Protein AF-A0A7S1NY73-F1 (afdb_monomer)

Secondary structure (DSSP, 8-state):
--SSEETTEE---SS--HHHHHIIIIIIGGGS-TT-EE--SS--HHHHHHHHHHH-TT-HHHHHHHHHHHHHHHTT-----EEHHHHHHH-GGG-TTSHHHHHHHTS-TT-HHHHHHHHHHHHHT-

InterPro domains:
  IPR032282 Hydroxyacylglutathione hydrolase, C-terminal domain [PF16123] (43-126)
  IPR036866 Ribonuclease Z/Hydroxyacylglutathione hydrolase-like [G3DSA:3.60.15.10] (1-126)
  IPR036866 Ribonuclease Z/Hydroxyacylglutathione hydrolase-like [SSF56281] (1-126)

pLDDT: mean 90.14, std 10.59, range [46.5, 97.69]

Nearest PDB structures (foldseek):
  1qh5-assembly1_B  TM=9.957E-01  e=2.960E-13  Homo sapiens
  8ewo-assembly2_B  TM=9.680E-01  e=7.497E-11  Pseudomonas aeruginosa PAO1
  1xm8-assembly2_B  TM=9.616E-01  e=2.219E-10  Arabidopsis thaliana
  2qed-assembly1_A  TM=9.476E-01  e=3.001E-09  Salmonella enterica subsp. enterica serovar Typhimurium str. LT2
  6s0i-assembly1_A  TM=9.193E-01  e=5.755E-09  Escherichia coli K-12

Radius of gyration: 13.49 Å; Cα contacts (8 Å, |Δi|>4): 192; chains: 1; bounding box: 34×32×34 Å

Solvent-accessible surface area (backbone atoms only — not comparable to full-atom values): 6880 Å² total; per-residue (Å²): 84,64,70,59,58,39,62,36,41,61,47,79,68,86,89,60,50,36,58,56,50,42,45,48,42,42,60,53,53,60,66,46,61,49,82,44,72,43,50,43,78,65,97,48,42,63,66,25,38,54,53,30,38,73,48,43,74,82,43,64,58,41,55,54,51,43,56,53,40,52,53,32,52,75,70,74,43,77,82,65,65,48,30,44,50,56,34,57,64,42,10,53,74,53,28,24,74,37,64,64,48,8,58,63,58,75,37,62,54,90,38,40,41,60,25,38,38,44,49,50,59,53,60,73,77,107

Mean predicted aligned error: 4.15 Å

Foldseek 3Di:
DEQADDQLEGHAPPPDALVVNCCVQAVPLLPDDQAAKADYPDQCNLVSLVLLCLQVVPQPLSVVLNVVSVVCVVVVHGSDIDGSNSCCRGRLLNVLLPPSLCVSQVHDSVCSSVSSRSSSVSSVVD

Organism: NCBI:txid1169539

Sequence (126 aa):
SGDTPFVAGCGRFFEGTGKDMYRALVQVCGSLPPNTRVFCGHEYTVKSLQFALSVEPNNAALKQKMTWAQQRRHENLPTVPSTIAEELSYNPFMRVTQPSVALATGVSQSDPVAVMTKLRQMKDVF

Structure (mmCIF, N/CA/C/O backbone):
data_AF-A0A7S1NY73-F1
#
_entry.id   AF-A0A7S1NY73-F1
#
loop_
_atom_site.group_PDB
_atom_site.id
_atom_site.type_symbol
_atom_site.label_atom_id
_atom_site.label_alt_id
_atom_site.label_comp_id
_atom_site.label_asym_id
_atom_site.label_entity_id
_atom_site.label_seq_id
_atom_site.pdbx_PDB_ins_code
_atom_site.Cartn_x
_atom_site.Cartn_y
_atom_site.Cartn_z
_atom_site.occupancy
_atom_site.B_iso_or_equiv
_atom_site.auth_seq_id
_atom_site.auth_comp_id
_atom_site.auth_asym_id
_atom_site.auth_atom_id
_atom_site.pdbx_PDB_model_num
ATOM 1 N N . SER A 1 1 ? -4.866 -3.591 -14.740 1.00 46.50 1 SER A N 1
ATOM 2 C CA . SER A 1 1 ? -5.870 -2.994 -13.843 1.00 46.50 1 SER A CA 1
ATOM 3 C C . SER A 1 1 ? -5.937 -1.506 -14.123 1.00 46.50 1 SER A C 1
ATOM 5 O O . SER A 1 1 ? -4.890 -0.901 -14.322 1.00 46.50 1 SER A O 1
ATOM 7 N N . GLY A 1 2 ? -7.149 -0.939 -14.192 1.00 49.62 2 GLY A N 1
ATOM 8 C CA . GLY A 1 2 ? -7.346 0.518 -14.176 1.00 49.62 2 GLY A CA 1
ATOM 9 C C . GLY A 1 2 ? -6.853 1.136 -12.860 1.00 49.62 2 GLY A C 1
ATOM 10 O O . GLY A 1 2 ? -6.251 0.432 -12.048 1.00 49.62 2 GLY A O 1
ATOM 11 N N . ASP A 1 3 ? -7.129 2.421 -12.636 1.00 55.91 3 ASP A N 1
ATOM 12 C CA . ASP A 1 3 ? -6.597 3.263 -11.542 1.00 55.91 3 ASP A CA 1
ATOM 13 C C . ASP A 1 3 ? -6.902 2.809 -10.092 1.00 55.91 3 ASP A C 1
ATOM 15 O O . ASP A 1 3 ? -6.725 3.573 -9.147 1.00 55.91 3 ASP A O 1
ATOM 19 N N . THR A 1 4 ? -7.349 1.574 -9.864 1.00 56.22 4 THR A N 1
ATOM 20 C CA . THR A 1 4 ? -7.755 1.064 -8.549 1.00 56.22 4 THR A CA 1
ATOM 21 C C . THR A 1 4 ? -6.546 0.607 -7.696 1.00 56.22 4 THR A C 1
ATOM 23 O O . THR A 1 4 ? -6.255 1.299 -6.717 1.00 56.22 4 THR A O 1
ATOM 26 N N . PRO A 1 5 ? -5.772 -0.457 -8.025 1.00 59.88 5 PRO A N 1
ATOM 27 C CA . PRO A 1 5 ? -4.490 -0.727 -7.362 1.00 59.88 5 PRO A CA 1
ATOM 28 C C . PRO A 1 5 ? -3.285 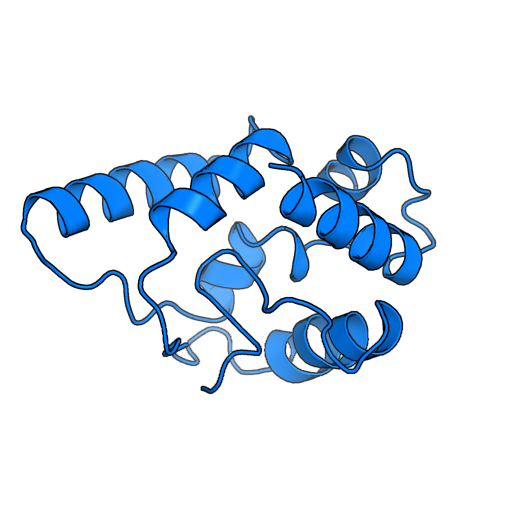-0.174 -8.146 1.00 59.88 5 PRO A C 1
ATOM 30 O O . PRO A 1 5 ? -3.066 -0.523 -9.311 1.00 59.88 5 PRO A O 1
ATOM 33 N N . PHE A 1 6 ? -2.458 0.629 -7.468 1.00 69.88 6 PHE A N 1
ATOM 34 C CA . PHE A 1 6 ? -1.091 0.956 -7.891 1.00 69.88 6 PHE A CA 1
ATOM 35 C C . PHE A 1 6 ? -0.096 0.158 -7.047 1.00 69.88 6 PHE A C 1
ATOM 37 O O . PHE A 1 6 ? -0.399 -0.173 -5.903 1.00 69.88 6 PHE A O 1
ATOM 44 N N . VAL A 1 7 ? 1.106 -0.103 -7.566 1.00 75.00 7 VAL A N 1
ATOM 45 C CA . VAL A 1 7 ? 2.180 -0.667 -6.733 1.00 75.00 7 VAL A CA 1
ATOM 46 C C . VAL A 1 7 ? 2.451 0.285 -5.562 1.00 75.00 7 VAL A C 1
ATOM 48 O O . VAL A 1 7 ? 2.756 1.462 -5.770 1.00 75.00 7 VAL A O 1
ATOM 51 N N . ALA A 1 8 ? 2.310 -0.221 -4.334 1.00 71.75 8 ALA A N 1
ATOM 52 C CA . ALA A 1 8 ? 2.435 0.518 -3.073 1.00 71.75 8 ALA A CA 1
ATOM 53 C C . ALA A 1 8 ? 1.440 1.684 -2.885 1.00 71.75 8 ALA A C 1
ATOM 55 O O . ALA A 1 8 ? 1.660 2.562 -2.047 1.00 71.75 8 ALA A O 1
ATOM 56 N N . GLY A 1 9 ? 0.345 1.726 -3.646 1.00 79.75 9 GLY A N 1
ATOM 57 C CA . GLY A 1 9 ? -0.635 2.803 -3.558 1.00 79.75 9 GLY A CA 1
ATOM 58 C C . GLY A 1 9 ? -2.048 2.402 -3.968 1.00 79.75 9 GLY A C 1
ATOM 59 O O . GLY A 1 9 ? -2.348 1.249 -4.265 1.00 79.75 9 GLY A O 1
ATOM 60 N N . CYS A 1 10 ? -2.925 3.398 -4.005 1.00 78.88 10 CYS A N 1
ATOM 61 C CA . CYS A 1 10 ? -4.265 3.294 -4.565 1.00 78.88 10 CYS A CA 1
ATOM 62 C C . CYS A 1 10 ? -4.617 4.572 -5.329 1.00 78.88 10 CYS A C 1
ATOM 64 O O . CYS A 1 10 ? -4.009 5.635 -5.106 1.00 78.88 10 CYS A O 1
ATOM 66 N N . GLY A 1 11 ? -5.585 4.463 -6.238 1.00 73.44 11 GLY A N 1
ATOM 67 C CA . GLY A 1 11 ? -6.170 5.614 -6.915 1.00 73.44 11 GLY A CA 1
ATOM 68 C C . GLY A 1 11 ? -6.731 6.655 -5.960 1.00 73.44 11 GLY A C 1
ATOM 69 O O . GLY A 1 11 ? -7.004 6.397 -4.785 1.00 73.44 11 GLY A O 1
ATOM 70 N N . ARG A 1 12 ? -6.889 7.873 -6.480 1.00 72.69 12 ARG A N 1
ATOM 71 C CA . ARG A 1 12 ? -7.680 8.900 -5.801 1.00 72.69 12 ARG A CA 1
ATOM 72 C C . ARG A 1 12 ? -9.145 8.479 -5.781 1.00 72.69 12 ARG A C 1
ATOM 74 O O . ARG A 1 12 ? -9.624 7.822 -6.702 1.00 72.69 12 ARG A O 1
ATOM 81 N N . PHE A 1 13 ? -9.855 8.878 -4.734 1.00 71.56 13 PHE A N 1
ATOM 82 C CA . PHE A 1 13 ? -11.273 8.566 -4.576 1.00 71.56 13 PHE A CA 1
ATOM 83 C C . PHE A 1 13 ? -12.102 9.622 -5.314 1.00 71.56 13 PHE A C 1
ATOM 85 O O . PHE A 1 13 ? -12.745 10.453 -4.687 1.00 71.56 13 PHE A O 1
ATOM 92 N N . PHE A 1 14 ? -12.021 9.653 -6.647 1.00 59.97 14 PHE A N 1
ATOM 93 C CA . PHE A 1 14 ? -12.767 10.645 -7.430 1.00 59.97 14 PHE A CA 1
ATOM 94 C C . PHE A 1 14 ? -14.287 10.428 -7.335 1.00 59.97 14 PHE A C 1
ATOM 96 O O . PHE A 1 14 ? -15.027 11.398 -7.225 1.00 59.97 14 PHE A O 1
ATOM 103 N N . GLU A 1 15 ? -14.741 9.171 -7.299 1.00 59.53 15 GLU A N 1
ATOM 104 C CA . GLU A 1 15 ? -16.166 8.799 -7.241 1.00 59.53 15 GLU A CA 1
ATOM 105 C C . GLU A 1 15 ? -16.424 7.672 -6.216 1.00 59.53 15 GLU A C 1
ATOM 107 O O . GLU A 1 15 ? -17.130 6.706 -6.492 1.00 59.53 15 GLU A O 1
ATOM 112 N N . GLY A 1 16 ? -15.814 7.739 -5.024 1.00 72.81 16 GLY A N 1
ATOM 113 C CA . GLY A 1 16 ? -15.980 6.691 -4.006 1.00 72.81 16 GLY A CA 1
ATOM 114 C C . GLY A 1 16 ? -15.601 7.110 -2.587 1.00 72.81 16 GLY A C 1
ATOM 115 O O . GLY A 1 16 ? -15.024 8.171 -2.362 1.00 72.81 16 GLY A O 1
ATOM 116 N N . THR A 1 17 ? -15.929 6.266 -1.610 1.00 86.75 17 THR A N 1
ATOM 117 C CA . THR A 1 17 ? -15.632 6.492 -0.186 1.00 86.75 17 THR A CA 1
ATOM 118 C C . THR A 1 17 ? -14.458 5.634 0.301 1.00 86.75 17 THR A C 1
ATOM 120 O O . THR A 1 17 ? -14.077 4.643 -0.326 1.00 86.75 17 THR A O 1
ATOM 123 N N . GLY A 1 18 ? -13.908 5.948 1.482 1.00 86.94 18 GLY A N 1
ATOM 124 C CA . GLY A 1 18 ? -12.917 5.081 2.134 1.00 86.94 18 GLY A CA 1
ATOM 125 C C . GLY A 1 18 ? -13.433 3.659 2.392 1.00 86.94 18 GLY A C 1
ATOM 126 O O . GLY A 1 18 ? -12.656 2.707 2.363 1.00 86.94 18 GLY A O 1
ATOM 127 N N . LYS A 1 19 ? -14.752 3.488 2.560 1.00 91.62 19 LYS A N 1
ATOM 128 C CA . LYS A 1 19 ? -15.393 2.174 2.697 1.00 91.62 19 LYS A CA 1
ATOM 129 C C . LYS A 1 19 ? -15.339 1.378 1.394 1.00 91.62 19 LYS A C 1
ATOM 131 O O . LYS A 1 19 ? -15.036 0.185 1.426 1.00 91.62 19 LYS A O 1
ATOM 136 N N . ASP A 1 20 ? -15.593 2.030 0.262 1.00 90.19 20 ASP A N 1
ATOM 137 C CA . ASP A 1 20 ? -15.533 1.387 -1.055 1.00 90.19 20 ASP A CA 1
ATOM 138 C C . ASP A 1 20 ? -14.107 0.941 -1.369 1.00 90.19 20 ASP A C 1
ATOM 140 O O . ASP A 1 20 ? -13.889 -0.194 -1.796 1.00 90.19 20 ASP A O 1
ATOM 144 N N . MET A 1 21 ? -13.121 1.788 -1.054 1.00 90.06 21 MET A N 1
ATOM 145 C CA . MET A 1 21 ? -11.716 1.437 -1.240 1.00 90.06 21 MET A CA 1
ATOM 146 C C . MET A 1 21 ? -11.263 0.318 -0.298 1.00 90.06 21 MET A C 1
ATOM 148 O O . MET A 1 21 ? -10.535 -0.580 -0.718 1.00 90.06 21 MET A O 1
ATOM 152 N N . TYR A 1 22 ? -11.720 0.321 0.958 1.00 92.50 22 TYR A N 1
ATOM 153 C CA . TYR A 1 22 ? -11.470 -0.780 1.889 1.00 92.50 22 TYR A CA 1
ATOM 154 C C . TYR A 1 22 ? -12.008 -2.106 1.348 1.00 92.50 22 TYR A C 1
ATOM 156 O O . TYR A 1 22 ? -11.281 -3.100 1.302 1.00 92.50 22 TYR A O 1
ATOM 164 N N . ARG A 1 23 ? -13.254 -2.117 0.867 1.00 91.44 23 ARG A N 1
ATOM 165 C CA . ARG A 1 23 ? -13.841 -3.304 0.242 1.00 91.44 23 ARG A CA 1
ATOM 166 C C . ARG A 1 23 ? -13.029 -3.752 -0.974 1.00 91.44 23 ARG A C 1
ATOM 168 O O . ARG A 1 23 ? -12.683 -4.926 -1.068 1.00 91.44 23 ARG A O 1
ATOM 175 N N . ALA A 1 24 ? -12.703 -2.837 -1.884 1.00 89.38 24 ALA A N 1
ATOM 176 C CA . ALA A 1 24 ? -11.983 -3.161 -3.111 1.00 89.38 24 ALA A CA 1
ATOM 177 C C . ALA A 1 24 ? -10.571 -3.707 -2.839 1.00 89.38 24 ALA A C 1
ATOM 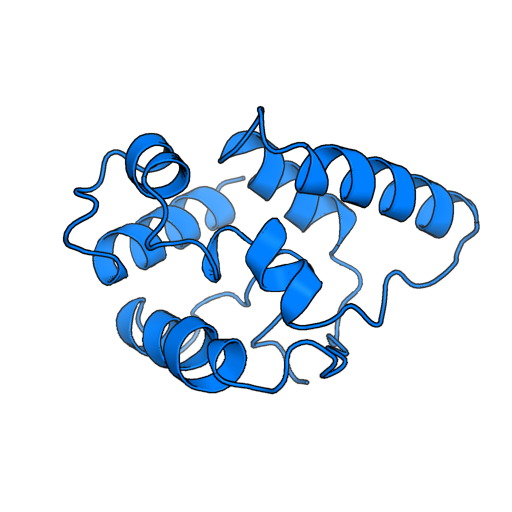179 O O . ALA A 1 24 ? -10.222 -4.778 -3.327 1.00 89.38 24 ALA A O 1
ATOM 180 N N . LEU A 1 25 ? -9.764 -3.006 -2.039 1.00 89.88 25 LEU A N 1
ATOM 181 C CA . LEU A 1 25 ? -8.362 -3.371 -1.831 1.00 89.88 25 LEU A CA 1
ATOM 182 C C . LEU A 1 25 ? -8.189 -4.491 -0.812 1.00 89.88 25 LEU A C 1
ATOM 184 O O . LEU A 1 25 ? -7.446 -5.434 -1.063 1.00 89.88 25 LEU A O 1
ATOM 188 N N . VAL A 1 26 ? -8.859 -4.405 0.335 1.00 91.56 26 VAL A N 1
ATOM 189 C CA . VAL A 1 26 ? -8.605 -5.332 1.444 1.00 91.56 26 VAL A CA 1
ATOM 190 C C . VAL A 1 26 ? -9.443 -6.595 1.294 1.00 91.56 26 VAL A C 1
ATOM 192 O O . VAL A 1 26 ? -8.908 -7.694 1.386 1.00 91.56 26 VAL A O 1
ATOM 195 N N . GLN A 1 27 ? -10.746 -6.462 1.030 1.00 90.62 27 GLN A N 1
ATOM 196 C CA . GLN A 1 27 ? -11.639 -7.626 0.986 1.00 90.62 27 GLN A CA 1
ATOM 197 C C . GLN A 1 27 ? -11.589 -8.350 -0.363 1.00 90.62 27 GLN A C 1
ATOM 199 O O . GLN A 1 27 ? -11.557 -9.579 -0.395 1.00 90.62 27 GLN A O 1
ATOM 204 N N . VAL A 1 28 ? -11.573 -7.613 -1.478 1.00 89.19 28 VAL A N 1
ATOM 205 C CA . VAL A 1 28 ? -11.570 -8.212 -2.823 1.00 89.19 28 VAL A CA 1
ATOM 206 C C . VAL A 1 28 ? -10.147 -8.505 -3.297 1.00 89.19 28 VAL A C 1
ATOM 208 O O . VAL A 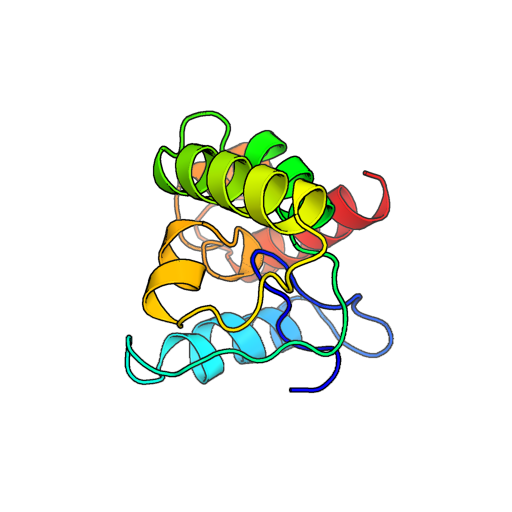1 28 ? -9.827 -9.662 -3.535 1.00 89.19 28 VAL A O 1
ATOM 211 N N . CYS A 1 29 ? -9.262 -7.509 -3.411 1.00 88.31 29 CYS A N 1
ATOM 212 C CA . CYS A 1 29 ? -7.896 -7.761 -3.888 1.00 88.31 29 CYS A CA 1
ATOM 213 C C . CYS A 1 29 ? -7.056 -8.555 -2.878 1.00 88.31 29 CYS A C 1
ATOM 215 O O . CYS A 1 29 ? -6.333 -9.465 -3.274 1.00 88.31 29 CYS A O 1
ATOM 217 N N . GLY A 1 30 ? -7.171 -8.252 -1.583 1.00 90.12 30 GLY A N 1
ATOM 218 C CA . GLY A 1 30 ? -6.433 -8.943 -0.523 1.00 90.12 30 GLY A CA 1
ATOM 219 C C . GLY A 1 30 ? -6.811 -10.416 -0.328 1.00 90.12 30 GLY A C 1
ATOM 220 O O . GLY A 1 30 ? -6.038 -11.144 0.287 1.00 90.12 30 GLY A O 1
ATOM 221 N N . SER A 1 31 ? -7.952 -10.875 -0.860 1.00 92.44 31 SER A N 1
ATOM 222 C CA . SER A 1 31 ? -8.360 -12.290 -0.818 1.00 92.44 31 SER A CA 1
ATOM 223 C C . SER A 1 31 ? -7.911 -13.107 -2.035 1.00 92.44 31 SER A C 1
ATOM 225 O O . SER A 1 31 ? -8.113 -14.321 -2.071 1.00 92.44 31 SER A O 1
ATOM 227 N N . LEU A 1 32 ? -7.284 -12.470 -3.030 1.00 93.38 32 LEU A N 1
ATOM 228 C CA . LEU A 1 32 ? -6.729 -13.162 -4.191 1.00 93.38 32 LEU A CA 1
ATOM 229 C C . LEU A 1 32 ? -5.499 -14.008 -3.805 1.00 93.38 32 LEU A C 1
ATOM 231 O O . LEU A 1 32 ? -4.828 -13.711 -2.813 1.00 93.38 32 LEU A O 1
ATOM 235 N N . PRO A 1 33 ? -5.143 -15.032 -4.608 1.00 96.81 33 PRO A N 1
ATOM 236 C CA . PRO A 1 33 ? -3.943 -15.827 -4.372 1.00 96.81 33 PRO A CA 1
ATOM 237 C C . PRO A 1 33 ? -2.684 -14.952 -4.225 1.00 96.81 33 PRO A C 1
ATOM 239 O O . PRO A 1 33 ? -2.507 -14.026 -5.025 1.00 96.81 33 PRO A O 1
ATOM 242 N N . PRO A 1 34 ? -1.768 -15.249 -3.282 1.00 93.38 34 PRO A N 1
ATOM 243 C CA . PRO A 1 34 ? -0.603 -14.402 -3.003 1.00 93.38 34 PRO A CA 1
ATOM 244 C C . PRO A 1 34 ? 0.303 -14.135 -4.218 1.00 93.38 34 PRO A C 1
ATOM 246 O O . PRO A 1 34 ? 0.889 -13.062 -4.333 1.00 93.38 34 PRO A O 1
ATOM 249 N N . ASN A 1 35 ? 0.387 -15.086 -5.151 1.00 94.44 35 ASN A N 1
ATOM 250 C CA . ASN A 1 35 ? 1.170 -14.998 -6.388 1.00 94.44 35 ASN A CA 1
ATOM 251 C C . ASN A 1 35 ? 0.454 -14.258 -7.537 1.00 94.44 35 ASN A C 1
ATOM 253 O O . ASN A 1 35 ? 0.996 -14.168 -8.642 1.00 94.44 35 ASN A O 1
ATOM 257 N N . THR A 1 36 ? -0.758 -13.745 -7.310 1.00 93.12 36 THR A N 1
ATOM 258 C CA . THR A 1 36 ? -1.503 -12.978 -8.314 1.00 93.12 36 THR A CA 1
ATOM 259 C C . THR A 1 36 ? -0.724 -11.721 -8.678 1.00 93.12 36 THR A C 1
ATOM 261 O O . THR A 1 36 ? -0.386 -10.923 -7.806 1.00 93.12 36 THR A O 1
ATOM 264 N N . ARG A 1 37 ? -0.446 -11.546 -9.974 1.00 91.50 37 ARG A N 1
ATOM 265 C CA . ARG A 1 37 ? 0.318 -10.408 -10.497 1.00 91.50 37 ARG A CA 1
ATOM 266 C C . ARG A 1 37 ? -0.551 -9.155 -10.601 1.00 91.50 37 ARG A C 1
ATOM 268 O O . ARG A 1 37 ? -1.644 -9.203 -11.164 1.00 91.50 37 ARG A O 1
ATOM 275 N N . VAL A 1 38 ? -0.033 -8.028 -10.126 1.00 87.44 38 VAL A N 1
ATOM 276 C CA . VAL A 1 38 ? -0.675 -6.710 -10.174 1.00 87.44 38 VAL A CA 1
ATOM 277 C C . VAL A 1 38 ? -0.009 -5.870 -11.266 1.00 87.44 38 VAL A C 1
ATOM 279 O O . VAL A 1 38 ? 1.193 -5.611 -11.224 1.00 87.44 38 VAL A O 1
ATOM 282 N N . PHE A 1 39 ? -0.798 -5.442 -12.255 1.00 84.81 39 PHE A N 1
ATOM 283 C CA . PHE A 1 39 ? -0.348 -4.638 -13.400 1.00 84.81 39 PHE A CA 1
ATOM 284 C C . PHE A 1 39 ? -1.056 -3.282 -13.416 1.00 84.81 39 PHE A C 1
ATOM 286 O O . PHE A 1 39 ? -2.136 -3.160 -14.000 1.00 84.81 39 PHE A O 1
ATOM 293 N N . CYS A 1 40 ? -0.470 -2.270 -12.775 1.00 81.12 40 CYS A N 1
ATOM 294 C CA . CYS A 1 40 ? -1.066 -0.937 -12.694 1.00 81.12 40 CYS A CA 1
ATOM 295 C C . CYS A 1 40 ? -0.845 -0.092 -13.960 1.00 81.12 40 CYS A C 1
ATOM 297 O O . CYS A 1 40 ? 0.132 -0.279 -14.680 1.00 81.12 40 CYS A O 1
ATOM 299 N N . GLY A 1 41 ? -1.760 0.851 -14.214 1.00 75.25 41 GLY A N 1
ATOM 300 C CA . GLY A 1 41 ? -1.761 1.688 -15.423 1.00 75.25 41 GLY A CA 1
ATOM 301 C C . GLY A 1 41 ? -0.740 2.831 -15.444 1.00 75.25 41 GLY A C 1
ATOM 302 O O . GLY A 1 41 ? -0.514 3.411 -16.500 1.00 75.25 41 GLY A O 1
ATOM 303 N N . HIS A 1 42 ? -0.108 3.148 -14.307 1.00 80.19 42 HIS A N 1
ATOM 304 C CA . HIS A 1 42 ? 0.824 4.273 -14.186 1.00 80.19 42 HIS A CA 1
ATOM 305 C C . HIS A 1 42 ? 2.088 3.904 -13.403 1.00 80.19 42 HIS A C 1
ATOM 307 O O . HIS A 1 42 ? 2.045 3.152 -12.428 1.00 80.19 42 HIS A O 1
ATOM 313 N N . GLU A 1 43 ? 3.210 4.500 -13.801 1.00 84.56 43 GLU A N 1
ATOM 314 C CA . GLU A 1 43 ? 4.526 4.335 -13.179 1.00 84.56 43 GLU A CA 1
ATOM 315 C C . GLU A 1 43 ? 4.700 5.318 -12.005 1.00 84.56 43 GLU A C 1
ATOM 317 O O . GLU A 1 43 ? 5.431 6.307 -12.073 1.00 84.56 43 GLU A O 1
ATOM 322 N N . TYR A 1 44 ? 3.958 5.068 -10.922 1.00 87.00 44 TYR A N 1
ATOM 323 C CA . TYR A 1 44 ? 3.959 5.881 -9.695 1.00 87.00 44 TYR A CA 1
ATOM 324 C C . TYR A 1 44 ? 4.624 5.196 -8.500 1.00 87.00 44 TYR A C 1
ATOM 326 O O . TYR A 1 44 ? 4.510 5.678 -7.369 1.00 87.00 44 TYR A O 1
ATOM 334 N N . THR A 1 45 ? 5.332 4.095 -8.733 1.00 90.75 45 THR A N 1
ATOM 335 C CA . THR A 1 45 ? 5.864 3.228 -7.680 1.00 90.75 45 THR A CA 1
ATOM 336 C C . THR A 1 45 ? 6.796 3.970 -6.729 1.00 90.75 45 THR A C 1
ATOM 338 O O . THR A 1 45 ? 6.576 3.934 -5.525 1.00 90.75 45 THR A O 1
ATOM 341 N N . VAL A 1 46 ? 7.773 4.735 -7.234 1.00 93.06 46 VAL A N 1
ATOM 342 C CA . VAL A 1 46 ? 8.724 5.473 -6.375 1.00 93.06 46 VAL A CA 1
ATOM 343 C C . VAL A 1 46 ? 8.011 6.497 -5.486 1.00 93.06 46 VAL A C 1
ATOM 345 O O . VAL A 1 46 ? 8.235 6.516 -4.279 1.00 93.06 46 VAL A O 1
ATOM 348 N N . LYS A 1 47 ? 7.103 7.306 -6.047 1.00 93.00 47 LYS A N 1
ATOM 349 C CA . LYS A 1 47 ? 6.334 8.292 -5.264 1.00 93.00 47 LYS A CA 1
ATOM 350 C C . LYS A 1 47 ? 5.411 7.624 -4.242 1.00 93.00 47 LYS A C 1
ATOM 352 O O . LYS A 1 47 ? 5.249 8.119 -3.131 1.00 93.00 47 LYS A O 1
ATOM 357 N N . SER A 1 48 ? 4.814 6.490 -4.600 1.00 93.75 48 SER A N 1
ATOM 358 C CA . SER A 1 48 ? 3.946 5.734 -3.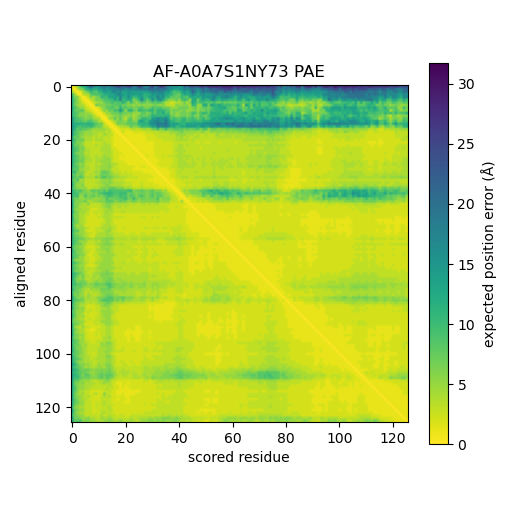692 1.00 93.75 48 SER A CA 1
ATOM 359 C C . SER A 1 48 ? 4.745 5.106 -2.547 1.00 93.75 48 SER A C 1
ATOM 361 O O . SER A 1 48 ? 4.317 5.185 -1.400 1.00 93.75 48 SER A O 1
ATOM 363 N N . LEU A 1 49 ? 5.947 4.591 -2.829 1.00 95.62 49 LEU A N 1
ATOM 364 C CA . LEU A 1 49 ? 6.875 4.069 -1.823 1.00 95.62 49 LEU A CA 1
ATOM 365 C C . LEU A 1 49 ? 7.416 5.163 -0.894 1.00 95.62 49 LEU A C 1
ATOM 367 O O . LEU A 1 49 ? 7.559 4.912 0.297 1.00 95.62 49 LEU A O 1
ATOM 371 N N . GLN A 1 50 ? 7.663 6.380 -1.391 1.00 96.62 50 GLN A N 1
ATOM 372 C CA . GLN A 1 50 ? 8.035 7.528 -0.549 1.00 96.62 50 GLN A CA 1
ATOM 373 C C . GLN A 1 50 ? 6.945 7.852 0.477 1.00 96.62 50 GLN A C 1
ATOM 375 O O . GLN A 1 50 ? 7.235 7.974 1.666 1.00 96.62 50 GLN A O 1
ATOM 380 N N . PHE A 1 51 ? 5.688 7.928 0.031 1.00 97.19 51 PHE A N 1
ATOM 381 C CA . PHE A 1 51 ? 4.559 8.116 0.938 1.00 97.19 51 PHE A CA 1
ATOM 382 C C . PHE A 1 51 ? 4.446 6.952 1.928 1.00 97.19 51 PHE A C 1
ATOM 384 O O . PHE A 1 51 ? 4.350 7.170 3.132 1.00 97.19 51 PHE A O 1
ATOM 391 N N . ALA A 1 52 ? 4.524 5.711 1.452 1.00 97.12 52 ALA A N 1
ATOM 392 C CA . ALA A 1 52 ? 4.436 4.540 2.313 1.00 97.12 52 ALA A CA 1
ATOM 393 C C . ALA A 1 52 ? 5.557 4.500 3.373 1.00 97.12 52 ALA A C 1
ATOM 395 O O . ALA A 1 52 ? 5.293 4.159 4.522 1.00 97.12 52 ALA A O 1
ATOM 396 N N . LEU A 1 53 ? 6.776 4.941 3.039 1.00 97.69 53 LEU A N 1
ATOM 397 C CA . LEU A 1 53 ? 7.876 5.114 3.996 1.00 97.69 53 LEU A CA 1
ATOM 398 C C . LEU A 1 53 ? 7.617 6.222 5.027 1.00 97.69 53 LEU A C 1
ATOM 400 O O . LEU A 1 53 ? 8.092 6.099 6.151 1.00 97.69 53 LEU A O 1
ATOM 404 N N . SER A 1 54 ? 6.860 7.272 4.693 1.00 97.44 54 SER A N 1
ATOM 405 C CA . SER A 1 54 ? 6.422 8.257 5.697 1.00 97.44 54 SER A CA 1
ATOM 406 C C . SER A 1 54 ? 5.389 7.691 6.681 1.00 97.44 54 SER A C 1
ATOM 408 O O . SER A 1 54 ? 5.318 8.153 7.816 1.00 97.44 54 SER A O 1
ATOM 410 N N . VAL A 1 55 ? 4.626 6.668 6.272 1.00 97.62 55 VAL A N 1
ATOM 411 C CA . VAL A 1 55 ? 3.632 5.982 7.116 1.00 97.62 55 VAL A CA 1
ATOM 412 C C . VAL A 1 55 ? 4.294 4.899 7.974 1.00 97.62 55 VAL A C 1
ATOM 414 O O . VAL A 1 55 ? 4.051 4.822 9.173 1.00 97.62 55 VAL A O 1
ATOM 417 N N . GLU A 1 56 ? 5.156 4.066 7.386 1.00 97.50 56 GLU A N 1
ATOM 418 C CA . GLU A 1 56 ? 5.854 2.979 8.082 1.00 97.50 56 GLU A CA 1
ATOM 419 C C . GLU A 1 56 ? 7.383 3.055 7.861 1.00 97.50 56 GLU A C 1
ATOM 421 O O . GLU A 1 56 ? 7.960 2.209 7.168 1.00 97.50 56 GLU A O 1
ATOM 426 N N . PRO A 1 57 ? 8.096 4.014 8.487 1.00 96.88 57 PRO A N 1
ATOM 427 C CA . PRO A 1 57 ? 9.530 4.244 8.248 1.00 96.88 57 PRO A CA 1
ATOM 428 C C . PRO A 1 57 ? 10.434 3.073 8.659 1.00 96.88 57 PRO A C 1
ATOM 430 O O . PRO A 1 57 ? 11.589 2.986 8.237 1.00 96.88 57 PRO A O 1
ATOM 433 N N . ASN A 1 58 ? 9.920 2.150 9.475 1.00 96.06 58 ASN A N 1
ATOM 434 C CA . ASN A 1 58 ? 10.647 0.981 9.967 1.00 96.06 58 ASN A CA 1
ATOM 435 C C . ASN A 1 58 ? 10.312 -0.316 9.211 1.00 96.06 58 ASN A C 1
ATOM 437 O O . ASN A 1 58 ? 10.889 -1.356 9.518 1.00 96.06 58 ASN A O 1
ATOM 441 N N . ASN A 1 59 ? 9.431 -0.278 8.206 1.00 97.31 59 ASN A N 1
ATOM 442 C CA . ASN A 1 59 ? 9.083 -1.459 7.421 1.00 97.31 59 ASN A CA 1
ATOM 443 C C . ASN A 1 59 ? 10.229 -1.824 6.452 1.00 97.31 59 ASN A C 1
ATOM 445 O O . ASN A 1 59 ? 10.542 -1.093 5.510 1.00 97.31 59 ASN A O 1
ATOM 449 N N . ALA A 1 60 ? 10.870 -2.972 6.688 1.00 97.50 60 ALA A N 1
ATOM 450 C CA . ALA A 1 60 ? 11.997 -3.441 5.884 1.00 97.50 60 ALA A CA 1
ATOM 451 C C . ALA A 1 60 ? 11.607 -3.754 4.428 1.00 97.50 60 ALA A C 1
ATOM 453 O O . ALA A 1 60 ? 12.385 -3.455 3.521 1.00 97.50 60 ALA A O 1
ATOM 454 N N . ALA A 1 61 ? 10.398 -4.281 4.193 1.00 97.06 61 ALA A N 1
ATOM 455 C CA . ALA A 1 61 ? 9.904 -4.569 2.846 1.00 97.06 61 ALA A CA 1
ATOM 456 C C . ALA A 1 61 ? 9.772 -3.281 2.019 1.00 97.06 61 ALA A C 1
ATOM 458 O O . ALA A 1 61 ? 10.152 -3.256 0.849 1.00 97.06 61 ALA A O 1
ATOM 459 N N . LEU A 1 62 ? 9.332 -2.183 2.647 1.00 96.69 62 LEU A N 1
ATOM 460 C CA . LEU A 1 62 ? 9.275 -0.867 2.005 1.00 96.69 62 LEU A CA 1
ATOM 461 C C . LEU A 1 62 ? 10.656 -0.358 1.591 1.00 96.69 62 LEU A C 1
ATOM 463 O O . LEU A 1 62 ? 10.834 0.080 0.454 1.00 96.69 62 LEU A O 1
ATOM 467 N N . LYS A 1 63 ? 11.646 -0.447 2.487 1.00 97.19 63 LYS A N 1
ATOM 468 C CA . LYS A 1 63 ? 13.024 -0.017 2.199 1.00 97.19 63 LYS A CA 1
ATOM 469 C C . LYS A 1 63 ? 13.621 -0.808 1.037 1.00 97.19 63 LYS A C 1
ATOM 471 O O . LYS A 1 63 ? 14.141 -0.214 0.097 1.00 97.19 63 LYS A O 1
ATOM 476 N N . GLN A 1 64 ? 13.476 -2.133 1.063 1.00 97.19 64 GLN A N 1
ATOM 477 C CA . GLN A 1 64 ? 13.954 -3.010 -0.008 1.00 97.19 64 GLN A CA 1
ATOM 478 C C . GLN A 1 64 ? 13.265 -2.704 -1.344 1.00 97.19 64 GLN A C 1
ATOM 480 O O . GLN A 1 64 ? 13.936 -2.562 -2.369 1.00 97.19 64 GLN A O 1
ATOM 485 N N . LYS A 1 65 ? 11.935 -2.542 -1.339 1.00 96.56 65 LYS A N 1
ATOM 486 C CA . LYS A 1 65 ? 11.174 -2.242 -2.558 1.00 96.56 65 LYS A CA 1
ATOM 487 C C . LYS A 1 65 ? 11.512 -0.860 -3.121 1.00 96.56 65 LYS A C 1
ATOM 489 O O . LYS A 1 65 ? 11.567 -0.715 -4.339 1.00 96.56 65 LYS A O 1
ATOM 494 N N . MET A 1 66 ? 11.795 0.127 -2.268 1.00 96.88 66 MET A N 1
ATOM 495 C CA . MET A 1 66 ? 12.245 1.462 -2.679 1.00 96.88 66 MET A CA 1
ATOM 496 C C . MET A 1 6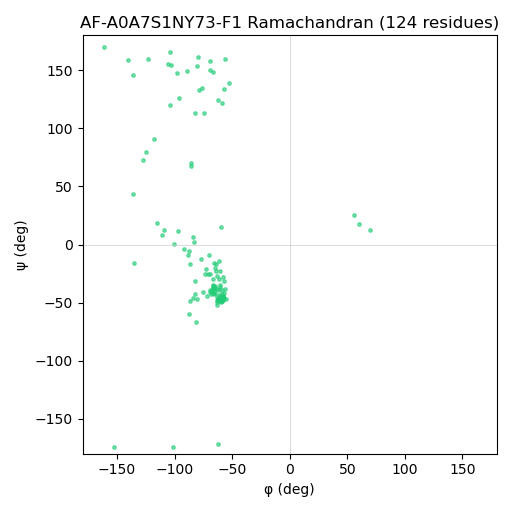6 ? 13.595 1.410 -3.392 1.00 96.88 66 MET A C 1
ATOM 498 O O . MET A 1 66 ? 13.704 1.926 -4.503 1.00 96.88 66 MET A O 1
ATOM 502 N N . THR A 1 67 ? 14.588 0.729 -2.815 1.00 97.06 67 THR A N 1
ATOM 503 C CA . THR A 1 67 ? 15.896 0.543 -3.464 1.00 97.06 67 THR A CA 1
ATOM 504 C C . THR A 1 67 ? 15.752 -0.163 -4.813 1.00 97.06 67 THR A C 1
ATOM 506 O O . THR A 1 67 ? 16.292 0.301 -5.816 1.00 97.06 67 THR A O 1
ATOM 509 N N . TRP A 1 68 ? 14.961 -1.240 -4.871 1.00 96.81 68 TRP A N 1
ATOM 510 C CA . TRP A 1 68 ? 14.677 -1.950 -6.120 1.00 96.81 68 TRP A CA 1
ATOM 511 C C . TRP A 1 68 ? 14.010 -1.048 -7.170 1.00 96.81 68 TRP A C 1
ATOM 513 O O . TRP A 1 68 ? 14.419 -1.037 -8.333 1.00 96.81 68 TRP A O 1
ATOM 523 N N . ALA A 1 69 ? 13.003 -0.266 -6.769 1.00 95.56 69 ALA A N 1
ATOM 524 C CA . ALA A 1 69 ? 12.278 0.619 -7.673 1.00 95.56 69 ALA A CA 1
ATOM 525 C C . ALA A 1 69 ? 13.184 1.733 -8.209 1.00 95.56 69 ALA A C 1
ATOM 527 O O . ALA A 1 69 ?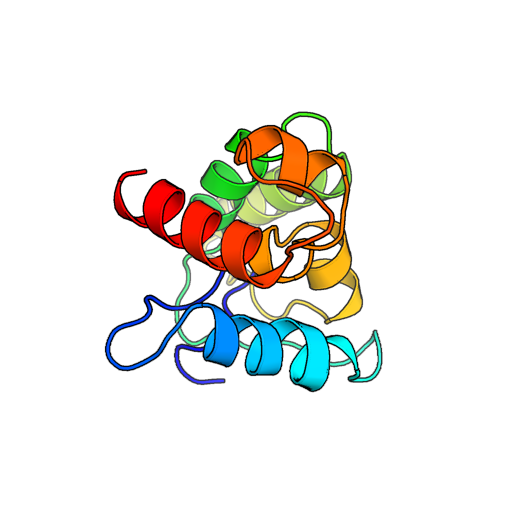 13.160 2.009 -9.406 1.00 95.56 69 ALA A O 1
ATOM 528 N N . GLN A 1 70 ? 14.015 2.341 -7.359 1.00 95.25 70 GLN A N 1
ATOM 529 C CA . GLN A 1 70 ? 14.981 3.358 -7.778 1.00 95.25 70 GLN A CA 1
ATOM 530 C C . GLN A 1 70 ? 15.976 2.806 -8.802 1.00 95.25 70 GLN A C 1
ATOM 532 O O . GLN A 1 70 ? 16.184 3.448 -9.831 1.00 95.25 70 GLN A O 1
ATOM 537 N N . GLN A 1 71 ? 16.514 1.601 -8.577 1.00 96.62 71 GLN A N 1
ATOM 538 C CA . GLN A 1 71 ? 17.426 0.957 -9.525 1.00 96.62 71 GLN A CA 1
ATOM 539 C C . GLN A 1 71 ? 16.754 0.710 -10.880 1.00 96.62 71 GLN A C 1
ATOM 541 O O . GLN A 1 71 ? 17.283 1.105 -11.916 1.00 96.62 71 GLN A O 1
ATOM 546 N N . ARG A 1 72 ? 15.545 0.130 -10.888 1.00 95.38 72 ARG A N 1
ATOM 547 C CA . ARG A 1 72 ? 14.793 -0.104 -12.133 1.00 95.38 72 ARG A CA 1
ATOM 548 C C . ARG A 1 72 ? 14.543 1.193 -12.893 1.00 95.38 72 ARG A C 1
ATOM 550 O O . ARG A 1 72 ? 14.734 1.238 -14.102 1.00 95.38 72 ARG A O 1
ATOM 557 N N . ARG A 1 73 ? 14.139 2.256 -12.191 1.00 92.81 73 ARG A N 1
ATOM 558 C CA . ARG A 1 73 ? 13.877 3.562 -12.809 1.00 92.81 73 ARG A CA 1
ATOM 559 C C . ARG A 1 73 ? 15.146 4.210 -13.353 1.00 92.81 73 ARG A C 1
ATOM 561 O O . ARG A 1 73 ? 15.079 4.798 -14.426 1.00 92.81 73 ARG A O 1
ATOM 568 N N . HIS A 1 74 ? 16.279 4.067 -12.666 1.00 94.31 74 HIS A N 1
ATOM 569 C CA . HIS A 1 74 ? 17.582 4.508 -13.167 1.00 94.31 74 HIS A CA 1
ATOM 570 C C . HIS A 1 74 ? 17.967 3.789 -14.474 1.00 94.31 74 HIS A C 1
ATOM 572 O O . HIS A 1 74 ? 18.520 4.399 -15.381 1.00 94.31 74 HIS A O 1
ATOM 578 N N . GLU A 1 75 ? 17.596 2.515 -14.610 1.00 96.19 75 GLU A N 1
ATOM 579 C CA . GLU A 1 75 ? 17.788 1.708 -15.824 1.00 96.19 75 GLU A CA 1
ATOM 580 C C . GLU A 1 75 ? 16.679 1.894 -16.882 1.00 96.19 75 GLU A C 1
ATOM 582 O O . GLU A 1 75 ? 16.661 1.182 -17.883 1.00 96.19 75 GLU A O 1
ATOM 587 N N . ASN A 1 76 ? 15.739 2.829 -16.688 1.00 93.06 76 ASN A N 1
ATOM 588 C CA . ASN A 1 76 ? 14.545 3.014 -17.530 1.00 93.06 76 ASN A CA 1
ATOM 589 C C . ASN A 1 76 ? 13.655 1.761 -17.671 1.00 93.06 76 ASN A C 1
ATOM 591 O O . ASN A 1 76 ? 12.896 1.626 -18.632 1.00 93.06 76 ASN A O 1
ATOM 595 N N . LEU A 1 77 ? 13.700 0.857 -16.692 1.00 93.25 77 LEU A N 1
ATOM 596 C CA . LEU A 1 77 ? 12.861 -0.335 -16.635 1.00 93.25 77 LEU A CA 1
ATOM 597 C C . LEU A 1 77 ? 11.536 -0.062 -15.897 1.00 93.25 77 LEU A C 1
ATOM 599 O O . LEU A 1 77 ? 11.485 0.764 -14.974 1.00 93.25 77 LEU A O 1
ATOM 603 N N . PRO A 1 78 ? 10.450 -0.763 -16.273 1.00 92.38 78 PRO A N 1
ATOM 604 C CA . PRO A 1 78 ? 9.179 -0.679 -15.565 1.00 92.38 78 PRO A CA 1
ATOM 605 C C . PRO A 1 78 ? 9.268 -1.328 -14.178 1.00 92.38 78 PRO A C 1
ATOM 607 O O . PRO A 1 78 ? 10.000 -2.298 -13.966 1.00 92.38 78 PRO A O 1
ATOM 610 N N . THR A 1 79 ? 8.469 -0.829 -13.237 1.00 91.75 79 THR A N 1
ATOM 611 C CA . THR A 1 79 ? 8.357 -1.387 -11.875 1.00 91.75 79 THR A CA 1
ATOM 612 C C . THR A 1 79 ? 7.160 -2.329 -11.694 1.00 91.75 79 THR A C 1
ATOM 614 O O . THR A 1 79 ? 6.827 -2.724 -10.576 1.00 91.75 79 THR A O 1
ATOM 617 N N . VAL A 1 80 ? 6.533 -2.720 -12.803 1.00 89.31 80 VAL A N 1
ATOM 618 C CA . VAL A 1 80 ? 5.459 -3.715 -12.867 1.00 89.31 80 VAL A CA 1
ATOM 619 C C . VAL A 1 80 ? 5.966 -5.039 -13.458 1.00 89.31 80 VAL A C 1
ATOM 621 O O . VAL A 1 80 ? 6.909 -5.032 -14.253 1.00 89.31 80 VAL A O 1
ATOM 624 N N . PRO A 1 81 ? 5.313 -6.173 -13.147 1.00 90.81 81 PRO A N 1
ATOM 625 C CA . PRO A 1 81 ? 4.260 -6.328 -12.139 1.00 90.81 81 PRO A CA 1
ATOM 626 C C . PRO A 1 81 ? 4.813 -6.428 -10.708 1.00 90.81 81 PRO A C 1
ATOM 628 O O . PRO A 1 81 ? 5.974 -6.782 -10.508 1.00 90.81 81 PRO A O 1
ATOM 631 N N . SER A 1 82 ? 3.951 -6.182 -9.720 1.00 92.56 82 SER A N 1
ATOM 632 C CA . SER A 1 82 ? 4.111 -6.707 -8.354 1.00 92.56 82 SER A CA 1
ATOM 633 C C . SER A 1 82 ? 3.191 -7.915 -8.135 1.00 92.56 82 SER A C 1
ATOM 635 O O . SER A 1 82 ? 2.540 -8.390 -9.073 1.00 92.56 82 SER A O 1
ATOM 637 N N . THR A 1 83 ? 3.126 -8.430 -6.910 1.00 95.00 83 THR A N 1
ATOM 638 C CA . THR A 1 83 ? 2.212 -9.498 -6.485 1.00 95.00 83 THR A CA 1
ATOM 639 C C . THR A 1 83 ? 1.345 -9.072 -5.300 1.00 95.00 83 THR A C 1
ATOM 641 O O . THR A 1 83 ? 1.700 -8.158 -4.560 1.00 95.00 83 THR A O 1
ATOM 644 N N . ILE A 1 84 ? 0.217 -9.753 -5.069 1.00 93.44 84 ILE A N 1
ATOM 645 C CA . ILE A 1 84 ? -0.629 -9.498 -3.887 1.00 93.44 84 ILE A CA 1
ATOM 646 C C . ILE A 1 84 ? 0.149 -9.711 -2.580 1.00 93.44 84 ILE A C 1
ATOM 648 O O . ILE A 1 84 ? 0.009 -8.912 -1.655 1.00 93.44 84 ILE A O 1
ATOM 652 N N . ALA A 1 85 ? 1.016 -10.728 -2.515 1.00 95.94 85 ALA A N 1
ATOM 653 C CA . ALA A 1 85 ? 1.896 -10.950 -1.366 1.00 95.94 85 ALA A CA 1
ATOM 654 C C . ALA A 1 85 ? 2.797 -9.737 -1.080 1.00 95.94 85 ALA A C 1
ATOM 656 O O . ALA A 1 85 ? 2.928 -9.303 0.064 1.00 95.94 85 ALA A O 1
ATOM 657 N N . GLU A 1 86 ? 3.393 -9.174 -2.131 1.00 95.75 86 GLU A N 1
ATOM 658 C CA . GLU A 1 86 ? 4.214 -7.971 -2.036 1.00 95.75 86 GLU A CA 1
ATOM 659 C C . GLU A 1 86 ? 3.391 -6.764 -1.572 1.00 95.75 86 GLU A C 1
ATOM 661 O O . GLU A 1 86 ? 3.782 -6.095 -0.616 1.00 95.75 86 GLU A O 1
ATOM 666 N N . GLU A 1 87 ? 2.222 -6.514 -2.163 1.00 95.31 87 GLU A N 1
ATOM 667 C CA . GLU A 1 87 ? 1.374 -5.385 -1.764 1.00 95.31 87 GLU A CA 1
ATOM 668 C C . GLU A 1 87 ? 0.923 -5.482 -0.296 1.00 95.31 87 GLU A C 1
ATOM 670 O O . GLU A 1 87 ? 0.975 -4.490 0.427 1.00 95.31 87 GLU A O 1
ATOM 675 N N . LEU A 1 88 ? 0.586 -6.672 0.210 1.00 95.44 88 LEU A N 1
ATOM 676 C CA . LEU A 1 88 ? 0.264 -6.868 1.633 1.00 95.44 88 LEU A CA 1
ATOM 677 C C . LEU A 1 88 ? 1.460 -6.585 2.568 1.00 95.44 88 LEU A C 1
ATOM 679 O O . LEU A 1 88 ? 1.274 -6.270 3.750 1.00 95.44 88 LEU A O 1
ATOM 683 N N . SER A 1 89 ? 2.692 -6.662 2.058 1.00 96.75 89 SER A N 1
ATOM 684 C CA . SER A 1 89 ? 3.908 -6.410 2.840 1.00 96.75 89 SER A CA 1
ATOM 685 C C . SER A 1 89 ? 4.252 -4.924 2.985 1.00 96.75 89 SER A C 1
ATOM 687 O O . SER A 1 89 ? 4.790 -4.531 4.022 1.00 96.75 89 SER A O 1
ATOM 689 N N . TYR A 1 90 ? 3.917 -4.087 1.995 1.00 95.94 90 TYR A N 1
ATOM 690 C CA . TYR A 1 90 ? 4.376 -2.692 1.958 1.00 95.94 90 TYR A CA 1
ATOM 691 C C . TYR A 1 90 ? 3.318 -1.639 1.598 1.00 95.94 90 TYR A C 1
ATOM 693 O O . TYR A 1 90 ? 3.565 -0.455 1.806 1.00 95.94 90 TYR A O 1
ATOM 701 N N . ASN A 1 91 ? 2.160 -2.004 1.040 1.00 96.25 91 ASN A N 1
ATOM 702 C CA . ASN A 1 91 ? 1.165 -1.026 0.600 1.00 96.25 91 ASN A CA 1
ATOM 703 C C . ASN A 1 91 ? 0.313 -0.569 1.796 1.00 96.25 91 ASN A C 1
ATOM 705 O O . ASN A 1 91 ? -0.476 -1.368 2.309 1.00 96.25 91 ASN A O 1
ATOM 709 N N . PRO A 1 92 ? 0.403 0.700 2.238 1.00 96.38 92 PRO A N 1
ATOM 710 C CA . PRO A 1 92 ? -0.287 1.156 3.444 1.00 96.38 92 PRO A CA 1
ATOM 711 C C . PRO A 1 92 ? -1.8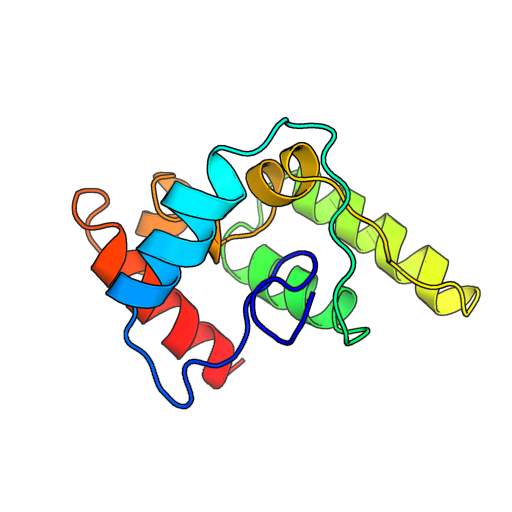13 1.026 3.324 1.00 96.38 92 PRO A C 1
ATOM 713 O O . PRO A 1 92 ? -2.484 0.735 4.311 1.00 96.38 92 PRO A O 1
ATOM 716 N N . PHE A 1 93 ? -2.372 1.139 2.113 1.00 95.38 93 PHE A N 1
ATOM 717 C CA . PHE A 1 93 ? -3.811 0.991 1.874 1.00 95.38 93 PHE A CA 1
ATOM 718 C C . PHE A 1 93 ? -4.287 -0.467 1.959 1.00 95.38 93 PHE A C 1
ATOM 720 O O . PHE A 1 93 ? -5.439 -0.714 2.300 1.00 95.38 93 PHE A O 1
ATOM 727 N N . MET A 1 94 ? -3.413 -1.446 1.710 1.00 95.56 94 MET A N 1
ATOM 728 C CA . MET A 1 94 ? -3.721 -2.866 1.944 1.00 95.56 94 MET A CA 1
ATOM 729 C C . MET A 1 94 ? -3.403 -3.312 3.378 1.00 95.56 94 MET A C 1
ATOM 731 O O . MET A 1 94 ? -3.716 -4.435 3.765 1.00 95.56 94 MET A O 1
ATOM 735 N N . ARG A 1 95 ? -2.804 -2.426 4.179 1.00 96.94 95 ARG A N 1
ATOM 736 C CA . ARG A 1 95 ? -2.310 -2.689 5.536 1.00 96.94 95 ARG A CA 1
ATOM 737 C C . ARG A 1 95 ? -3.051 -1.886 6.607 1.00 96.94 95 ARG A C 1
ATOM 739 O O . ARG A 1 95 ? -2.572 -1.780 7.727 1.00 96.94 95 ARG A O 1
ATOM 746 N N . VAL A 1 96 ? -4.236 -1.356 6.306 1.00 96.19 96 VAL A N 1
ATOM 747 C CA . VAL A 1 96 ? -5.021 -0.502 7.226 1.00 96.19 96 VAL A CA 1
ATOM 748 C C . VAL A 1 96 ? -5.454 -1.180 8.532 1.00 96.19 96 VAL A C 1
ATOM 750 O O . VAL A 1 96 ? -5.864 -0.500 9.464 1.00 96.19 96 VAL A O 1
ATOM 753 N N . THR A 1 97 ? -5.357 -2.508 8.623 1.00 95.19 97 THR A N 1
ATOM 754 C CA . THR A 1 97 ? -5.601 -3.281 9.853 1.00 95.19 97 THR A CA 1
ATOM 755 C C . THR A 1 97 ? -4.352 -3.439 10.729 1.00 95.19 97 THR A C 1
ATOM 757 O O . THR A 1 97 ? -4.453 -3.917 11.861 1.00 95.19 97 THR A O 1
ATOM 760 N N . GLN A 1 98 ? -3.175 -3.050 10.226 1.00 96.50 98 GLN A N 1
ATOM 761 C CA . GLN A 1 98 ? -1.916 -3.136 10.959 1.00 96.50 98 GLN A CA 1
ATOM 762 C C . GLN A 1 98 ? -1.830 -2.021 12.013 1.00 96.50 98 GLN A C 1
ATOM 764 O O . GLN A 1 98 ? -2.085 -0.857 11.686 1.00 96.50 98 GLN A O 1
ATOM 769 N N . PRO A 1 99 ? -1.406 -2.332 13.255 1.00 96.62 99 PRO A N 1
ATOM 770 C CA . PRO A 1 99 ? -1.268 -1.331 14.314 1.00 96.62 99 PRO A CA 1
ATOM 771 C C . PRO A 1 99 ? -0.354 -0.161 13.931 1.00 96.62 99 PRO A C 1
ATOM 773 O O . PRO A 1 99 ? -0.650 0.985 14.257 1.00 96.62 99 PRO A O 1
ATOM 776 N N . SER A 1 100 ? 0.736 -0.437 13.207 1.00 96.69 100 SER A N 1
ATOM 777 C CA . SER A 1 100 ? 1.695 0.569 12.730 1.00 96.69 100 SER A CA 1
ATOM 778 C C . SER A 1 100 ? 1.043 1.620 11.833 1.00 96.69 100 SER A C 1
ATOM 780 O O . SER A 1 100 ? 1.297 2.813 11.988 1.00 96.69 100 SER A O 1
ATOM 782 N N . VAL A 1 101 ? 0.170 1.184 10.925 1.00 97.12 101 VAL A N 1
ATOM 783 C CA . VAL A 1 101 ? -0.535 2.060 9.986 1.00 97.12 101 VAL A CA 1
ATOM 784 C C . VAL A 1 101 ? -1.602 2.878 10.712 1.00 97.12 101 VAL A C 1
ATOM 786 O O . VAL A 1 101 ? -1.681 4.089 10.515 1.00 97.12 101 VAL A O 1
ATOM 789 N N . ALA A 1 102 ? -2.379 2.249 11.600 1.00 96.88 102 ALA A N 1
ATOM 790 C CA . ALA A 1 102 ? -3.360 2.956 12.422 1.00 96.88 102 ALA A CA 1
ATOM 791 C C . ALA A 1 102 ? -2.690 4.049 13.275 1.00 96.88 102 ALA A C 1
ATOM 793 O O . ALA A 1 102 ? -3.112 5.208 13.237 1.00 96.88 102 ALA A O 1
ATOM 794 N N . LEU A 1 103 ? -1.572 3.721 13.934 1.00 96.75 103 LEU A N 1
ATOM 795 C CA . LEU A 1 103 ? -0.779 4.664 14.723 1.00 96.75 103 LEU A CA 1
ATOM 796 C C . LEU A 1 103 ? -0.317 5.872 13.894 1.00 96.75 103 LEU A C 1
ATOM 798 O O . LEU A 1 103 ? -0.487 7.006 14.334 1.00 96.75 103 LEU A O 1
ATOM 802 N N . ALA A 1 104 ? 0.203 5.648 12.683 1.00 96.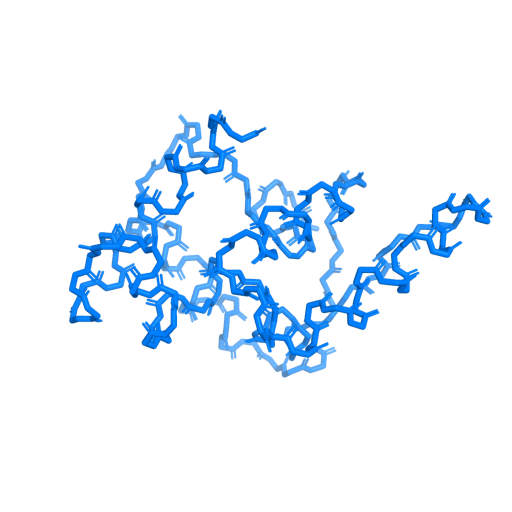56 104 ALA A N 1
ATOM 803 C CA . ALA A 1 104 ? 0.655 6.722 11.794 1.00 96.56 104 ALA A CA 1
ATOM 804 C C . ALA A 1 104 ? -0.477 7.674 11.361 1.00 96.56 104 ALA A C 1
ATOM 806 O O . ALA A 1 104 ? -0.231 8.845 11.076 1.00 96.56 104 ALA A O 1
ATOM 807 N N . THR A 1 105 ? -1.722 7.191 11.327 1.00 96.06 105 THR A N 1
ATOM 808 C CA . THR A 1 105 ? -2.898 8.019 11.010 1.00 96.06 105 THR A CA 1
ATOM 809 C C . THR A 1 105 ? -3.505 8.734 12.219 1.00 96.06 105 THR A C 1
ATOM 811 O O . THR A 1 105 ? -4.292 9.665 12.036 1.00 96.06 105 THR A O 1
ATOM 814 N N . GLY A 1 106 ? -3.178 8.303 13.443 1.00 95.88 106 GLY A N 1
ATOM 815 C CA . GLY A 1 106 ? -3.835 8.755 14.674 1.00 95.88 106 GLY A CA 1
ATOM 816 C C . GLY A 1 106 ? -5.283 8.270 14.829 1.00 95.88 106 GLY A C 1
ATOM 817 O O . GLY A 1 106 ? -6.012 8.777 15.678 1.00 95.88 106 GLY A O 1
ATOM 818 N N . VAL A 1 107 ? -5.719 7.313 14.007 1.00 96.31 107 VAL A N 1
ATOM 819 C CA . VAL A 1 107 ? -7.062 6.722 14.045 1.00 96.31 107 VAL A CA 1
ATOM 820 C C . VAL A 1 107 ? -7.022 5.408 14.825 1.00 96.31 107 VAL A C 1
ATOM 822 O O . VAL A 1 107 ? -6.022 4.691 14.802 1.00 96.31 107 VAL A O 1
ATOM 825 N N . SER A 1 108 ? -8.116 5.073 15.517 1.00 93.81 108 SER A N 1
ATOM 826 C CA . SER A 1 108 ? -8.239 3.789 16.214 1.00 93.81 108 SER A CA 1
ATOM 827 C C . SER A 1 108 ? -8.057 2.610 15.254 1.00 93.81 108 SER A C 1
ATOM 829 O O . SER A 1 108 ? -8.700 2.546 14.206 1.00 93.81 108 SER A O 1
ATOM 831 N N . GLN A 1 109 ? -7.260 1.619 15.659 1.00 92.44 109 GLN A N 1
ATOM 832 C CA . GLN A 1 109 ? -7.072 0.378 14.899 1.00 92.44 109 GLN A CA 1
ATOM 833 C C . GLN A 1 109 ? -8.386 -0.407 14.713 1.00 92.44 109 GLN A C 1
ATOM 835 O O . GLN A 1 109 ? -8.515 -1.187 13.772 1.00 92.44 109 GLN A O 1
ATOM 840 N N . SER A 1 110 ? -9.379 -0.196 15.583 1.00 94.06 110 SER A N 1
ATOM 841 C CA . SER A 1 110 ? -10.697 -0.831 15.466 1.00 94.06 110 SER A CA 1
ATOM 842 C C . SER A 1 110 ? -11.540 -0.309 14.296 1.00 94.06 110 SER A C 1
ATOM 844 O O . SER A 1 110 ? -12.583 -0.893 14.013 1.00 94.06 110 SER A O 1
ATOM 846 N N . ASP A 1 111 ? -11.109 0.760 13.614 1.00 96.19 111 ASP A N 1
ATOM 847 C CA . ASP A 1 111 ? -11.811 1.345 12.470 1.00 96.19 111 ASP A CA 1
ATOM 848 C C . ASP A 1 111 ? -10.904 1.438 11.222 1.00 96.19 111 ASP A C 1
ATOM 850 O O . ASP A 1 111 ? -10.386 2.508 10.879 1.00 96.19 111 ASP A O 1
ATOM 854 N N . PRO A 1 112 ? -10.710 0.324 10.489 1.00 95.12 112 PRO A N 1
ATOM 855 C CA . PRO A 1 112 ? -9.866 0.308 9.293 1.00 95.12 112 PRO A CA 1
ATOM 856 C C . PRO A 1 112 ? -10.406 1.186 8.151 1.00 95.12 112 PRO A C 1
ATOM 858 O O . PRO A 1 112 ? -9.643 1.580 7.267 1.00 95.12 112 PRO A O 1
ATOM 861 N N . VAL A 1 113 ? -11.701 1.522 8.151 1.00 95.69 113 VAL A N 1
ATOM 862 C CA . VAL A 1 113 ? -12.305 2.414 7.149 1.00 95.69 113 VAL A CA 1
ATOM 863 C C . VAL A 1 113 ? -11.917 3.867 7.425 1.00 95.69 113 VAL A C 1
ATOM 865 O O . VAL A 1 113 ? -11.572 4.605 6.494 1.00 95.69 113 VAL A O 1
ATOM 868 N N . ALA A 1 114 ? -11.910 4.282 8.692 1.00 95.56 114 ALA A N 1
ATOM 869 C CA . ALA A 1 114 ? -11.396 5.590 9.078 1.00 95.56 114 ALA A CA 1
ATOM 870 C C . ALA A 1 114 ? -9.878 5.694 8.835 1.00 95.56 114 ALA A C 1
ATOM 872 O O . ALA A 1 114 ? -9.429 6.707 8.294 1.00 95.56 114 ALA A O 1
ATOM 873 N N . VAL A 1 115 ? -9.102 4.634 9.114 1.00 97.00 115 VAL A N 1
ATOM 874 C CA . VAL A 1 115 ? -7.661 4.570 8.777 1.00 97.00 115 VAL A CA 1
ATOM 875 C C . VAL A 1 115 ? -7.450 4.737 7.266 1.00 97.00 115 VAL A C 1
ATOM 877 O O . VAL A 1 115 ? -6.664 5.585 6.844 1.00 97.00 115 VAL A O 1
ATOM 880 N N . MET A 1 116 ? -8.197 3.997 6.435 1.00 95.38 116 MET A N 1
ATOM 881 C CA . MET A 1 116 ? -8.165 4.116 4.968 1.00 95.38 116 MET A CA 1
ATOM 882 C C . MET A 1 116 ? -8.445 5.551 4.501 1.00 95.38 116 MET A C 1
ATOM 884 O O . MET A 1 116 ? -7.722 6.099 3.665 1.00 95.38 116 MET A O 1
ATOM 888 N N . THR A 1 117 ? -9.483 6.175 5.058 1.00 94.44 117 THR A N 1
ATOM 889 C CA . THR A 1 117 ? -9.876 7.550 4.721 1.00 94.44 117 THR A CA 1
ATOM 890 C C . THR A 1 117 ? -8.773 8.540 5.089 1.00 94.44 117 THR A C 1
ATOM 892 O O . THR A 1 117 ? -8.406 9.394 4.279 1.00 94.44 117 THR A O 1
ATOM 895 N N . LYS A 1 118 ? -8.192 8.400 6.284 1.00 95.75 118 LYS A N 1
ATOM 896 C CA . LYS A 1 118 ? -7.129 9.283 6.760 1.00 95.75 118 LYS A CA 1
ATOM 897 C C . LYS A 1 118 ? -5.840 9.133 5.951 1.00 95.75 118 LYS A C 1
ATOM 899 O O . LYS A 1 118 ? -5.255 10.145 5.574 1.00 95.75 118 LYS A O 1
ATOM 904 N N . LEU A 1 119 ? -5.436 7.907 5.606 1.00 95.31 119 LEU A N 1
ATOM 905 C CA . LEU A 1 119 ? -4.295 7.669 4.713 1.00 95.31 119 LEU A CA 1
ATOM 906 C C . LEU A 1 119 ? -4.475 8.349 3.358 1.00 95.31 119 LEU A C 1
ATOM 908 O O . LEU A 1 119 ? -3.526 8.924 2.827 1.00 95.31 119 LEU A O 1
ATOM 912 N N . ARG A 1 120 ? -5.686 8.289 2.792 1.00 93.25 120 ARG A N 1
ATOM 913 C CA . ARG A 1 120 ? -5.974 8.931 1.508 1.00 93.25 120 ARG A CA 1
ATOM 914 C C . ARG A 1 120 ? -5.786 10.442 1.598 1.00 93.25 120 ARG A C 1
ATOM 916 O O . ARG A 1 120 ? -5.064 10.995 0.773 1.00 93.25 120 ARG A O 1
ATOM 923 N N . GLN A 1 121 ? -6.343 11.068 2.637 1.00 93.69 121 GLN A N 1
ATOM 924 C CA . GLN A 1 121 ? -6.176 12.500 2.909 1.00 93.69 121 GLN A CA 1
ATOM 925 C C . GLN A 1 121 ? -4.702 12.883 3.076 1.00 93.69 121 GLN A C 1
ATOM 927 O O . GLN A 1 121 ? -4.264 13.873 2.503 1.00 93.69 121 GLN A O 1
ATOM 932 N N . MET A 1 122 ? -3.927 12.085 3.820 1.00 95.00 122 MET A N 1
ATOM 933 C CA . MET A 1 122 ? -2.486 12.307 3.989 1.00 95.00 122 MET A CA 1
ATOM 934 C C . MET A 1 122 ? -1.745 12.233 2.650 1.00 95.00 122 MET A C 1
ATOM 936 O O . MET A 1 122 ? -0.916 13.089 2.368 1.00 95.00 122 MET A O 1
ATOM 940 N N . LYS A 1 123 ? -2.063 11.247 1.802 1.00 92.94 123 LYS A N 1
ATOM 941 C CA . LYS A 1 123 ? -1.425 11.084 0.487 1.00 92.94 123 LYS A CA 1
ATOM 942 C C . LYS A 1 123 ? -1.831 12.161 -0.519 1.00 92.94 123 LYS A C 1
ATOM 944 O O . LYS A 1 123 ? -1.104 12.396 -1.476 1.00 92.94 123 LYS A O 1
ATOM 949 N N . AS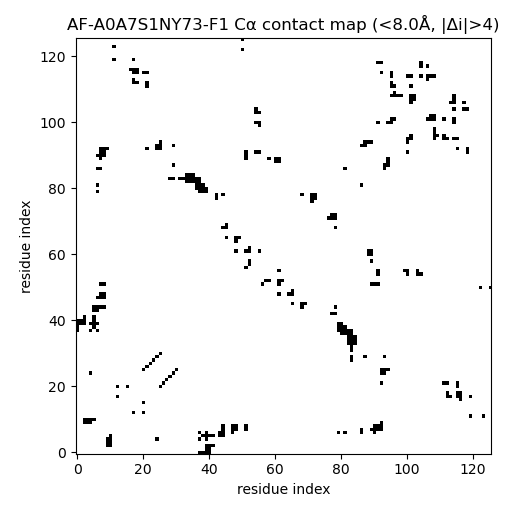P A 1 124 ? -3.002 12.771 -0.361 1.00 90.38 124 ASP A N 1
ATOM 950 C CA . ASP A 1 124 ? -3.474 13.816 -1.275 1.00 90.38 124 ASP A CA 1
ATOM 951 C C . ASP A 1 124 ? -2.728 15.144 -1.103 1.00 90.38 124 ASP A C 1
ATOM 953 O O . ASP A 1 124 ? -2.691 15.929 -2.050 1.00 90.38 124 ASP A O 1
ATOM 957 N N . VAL A 1 125 ? -2.099 15.356 0.060 1.00 92.75 125 VAL A N 1
ATOM 958 C CA . VAL A 1 125 ? -1.303 16.551 0.395 1.00 92.75 125 VAL A CA 1
ATOM 959 C C . VAL A 1 125 ? 0.205 16.275 0.521 1.00 92.75 125 VAL A C 1
ATOM 961 O O . VAL A 1 125 ? 0.939 17.157 0.960 1.00 92.75 125 VAL A O 1
ATOM 964 N N . PHE A 1 126 ? 0.655 15.065 0.166 1.00 90.31 126 PHE A N 1
ATOM 965 C CA . PHE A 1 126 ? 2.063 14.642 0.163 1.00 90.31 126 PHE A CA 1
ATOM 966 C C . PHE A 1 126 ? 2.696 14.835 -1.219 1.00 90.31 126 PHE A C 1
ATOM 968 O O . PHE A 1 126 ? 3.790 15.436 -1.286 1.00 90.31 126 PHE A O 1
#